Protein AF-A0A6G6WS43-F1 (afdb_monomer_lite)

Foldseek 3Di:
DDPDDQPCLCPPDDLVRVVVCVVLVQAVDDNVCSSPDDDPVRVVSVVVVCCCVPVVVHDPVRSVVVSVVVVVVVVVVVVVVVVVVVVVVD

pLDDT: mean 79.22, std 15.76, range [37.31, 93.31]

Radius of gyration: 16.39 Å; chains: 1; bounding box: 49×24×44 Å

Sequence (90 aa):
MRKKSTVLFAVRYNEDTLREWASAGWITIEESAIGQPLSEADQARCDLICDLKQNMGVNDDGIDVILNLLDQIHGLRRVLRETLDHAKRS

Secondary structure (DSSP, 8-state):
----STTSGGGT--HHHHHHHHHTTSS---GGGTTSPPPHHHHHHHHHHHIIIIIS---HHHHHHHHHHHHHHHHHHHHHHHHHHHHTT-

Structure (mmCIF, N/CA/C/O backbone):
data_AF-A0A6G6WS43-F1
#
_entry.id   AF-A0A6G6WS43-F1
#
loop_
_atom_site.group_PDB
_atom_site.id
_atom_site.type_symbol
_atom_site.label_atom_id
_atom_site.label_alt_id
_atom_site.label_comp_id
_atom_site.label_asym_id
_atom_site.label_entity_id
_atom_site.label_seq_id
_atom_site.pdbx_PDB_ins_code
_atom_site.Cartn_x
_atom_site.Cartn_y
_atom_site.Cartn_z
_atom_site.occupancy
_atom_site.B_iso_or_equiv
_atom_site.auth_seq_id
_atom_site.auth_comp_id
_atom_site.auth_asym_id
_atom_site.auth_atom_id
_atom_site.pdbx_PDB_model_num
ATOM 1 N N . MET A 1 1 ? 2.932 5.129 34.880 1.00 41.53 1 MET A N 1
ATOM 2 C CA . MET A 1 1 ? 2.444 6.162 33.939 1.00 41.53 1 MET A CA 1
ATOM 3 C C . MET A 1 1 ? 2.825 5.766 32.513 1.00 41.53 1 MET A C 1
ATOM 5 O O . MET A 1 1 ? 3.954 5.997 32.118 1.00 41.53 1 MET A O 1
ATOM 9 N N . ARG A 1 2 ? 1.922 5.121 31.763 1.00 40.00 2 ARG A N 1
ATOM 10 C CA . ARG A 1 2 ? 1.975 4.995 30.289 1.00 40.00 2 ARG A CA 1
ATOM 11 C C . ARG A 1 2 ? 0.540 5.054 29.753 1.00 40.00 2 ARG A C 1
ATOM 13 O O . ARG A 1 2 ? 0.000 4.095 29.225 1.00 40.00 2 ARG A O 1
ATOM 20 N N . LYS A 1 3 ? -0.115 6.193 29.993 1.00 48.12 3 LYS A N 1
ATOM 21 C CA . LYS A 1 3 ? -1.275 6.619 29.203 1.00 48.12 3 LYS A CA 1
ATOM 22 C C . LYS A 1 3 ? -0.708 7.154 27.887 1.00 48.12 3 LYS A C 1
ATOM 24 O O . LYS A 1 3 ? 0.182 7.996 27.990 1.00 48.12 3 LYS A O 1
ATOM 29 N N . LYS A 1 4 ? -1.198 6.694 26.724 1.00 41.91 4 LYS A N 1
ATOM 30 C CA . LYS A 1 4 ? -1.542 7.550 25.556 1.00 41.91 4 LYS A CA 1
ATOM 31 C C . LYS A 1 4 ? -1.768 6.844 24.210 1.00 41.91 4 LYS A C 1
ATOM 33 O O . LYS A 1 4 ? -2.247 7.523 23.315 1.00 41.91 4 LYS A O 1
ATOM 38 N N . SER A 1 5 ? -1.522 5.548 24.035 1.00 42.38 5 SER A N 1
ATOM 39 C CA . SER A 1 5 ? -1.569 4.992 22.664 1.00 42.38 5 SER A CA 1
ATOM 40 C C . SER A 1 5 ? -2.880 4.314 22.258 1.00 42.38 5 SER A C 1
ATOM 42 O O . SER A 1 5 ? -3.077 4.078 21.079 1.00 42.38 5 SER A O 1
ATOM 44 N N . THR A 1 6 ? -3.808 4.043 23.180 1.00 37.31 6 THR A N 1
ATOM 45 C CA . THR A 1 6 ? -5.041 3.291 22.856 1.00 37.31 6 THR A CA 1
ATOM 46 C C . THR A 1 6 ? -6.130 4.138 22.181 1.00 37.31 6 THR A C 1
ATOM 48 O O . THR A 1 6 ? -7.068 3.582 21.634 1.00 37.31 6 THR A O 1
ATOM 51 N N . VAL A 1 7 ? -6.035 5.474 22.198 1.00 38.16 7 VAL A N 1
ATOM 52 C CA . VAL A 1 7 ? -7.175 6.352 21.838 1.00 38.16 7 VAL A CA 1
ATOM 53 C C . VAL A 1 7 ? -6.957 7.169 20.557 1.00 38.16 7 VAL A C 1
ATOM 55 O O . VAL A 1 7 ? -7.813 7.965 20.199 1.00 38.16 7 VAL A O 1
ATOM 58 N N . LEU A 1 8 ? -5.839 6.993 19.841 1.00 41.56 8 LEU A N 1
ATOM 59 C CA . LEU A 1 8 ? -5.586 7.755 18.605 1.00 41.56 8 LEU A CA 1
ATOM 60 C C . LEU A 1 8 ? -5.801 6.953 17.310 1.00 41.56 8 LEU A C 1
ATOM 62 O O . LEU A 1 8 ? -5.800 7.543 16.235 1.00 41.56 8 LEU A O 1
ATOM 66 N N . PHE A 1 9 ? -6.001 5.634 17.391 1.00 47.28 9 PHE A N 1
ATOM 67 C CA . PHE A 1 9 ? -6.070 4.781 16.196 1.00 47.28 9 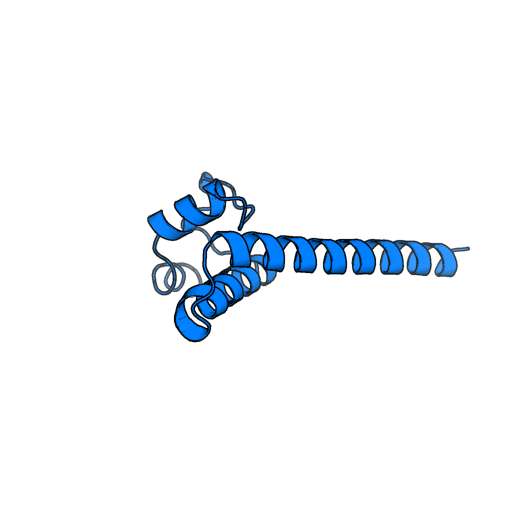PHE A CA 1
ATOM 68 C C . PHE A 1 9 ? -7.450 4.770 15.526 1.00 47.28 9 PHE A C 1
ATOM 70 O O . PHE A 1 9 ? -7.519 4.717 14.305 1.00 47.28 9 PHE A O 1
ATOM 77 N N . ALA A 1 10 ? -8.530 4.977 16.286 1.00 44.25 10 ALA A N 1
ATOM 78 C CA . ALA A 1 10 ? -9.887 5.126 15.745 1.00 44.25 10 ALA A CA 1
ATOM 79 C C . ALA A 1 10 ? -10.156 6.492 15.070 1.00 44.25 10 ALA A C 1
ATOM 81 O O . ALA A 1 10 ? -11.276 6.755 14.648 1.00 44.25 10 ALA A O 1
ATOM 82 N N . VAL A 1 11 ? -9.171 7.400 15.009 1.00 52.62 11 VAL A N 1
ATOM 83 C CA . VAL A 1 11 ? -9.410 8.801 14.604 1.00 52.62 11 VAL A CA 1
ATOM 84 C C . VAL A 1 11 ? -9.062 9.080 13.134 1.00 52.62 11 VAL A C 1
ATOM 86 O O . VAL A 1 11 ? -9.501 10.097 12.607 1.00 52.62 11 VAL A O 1
ATOM 89 N N . ARG A 1 12 ? -8.319 8.203 12.437 1.00 62.34 12 ARG A N 1
ATOM 90 C CA . ARG A 1 12 ? -7.927 8.450 11.028 1.00 62.34 12 ARG A CA 1
ATOM 91 C C . ARG A 1 12 ? -8.427 7.449 9.998 1.00 62.34 12 ARG A C 1
ATOM 93 O O . ARG A 1 12 ? -8.703 7.871 8.881 1.00 62.34 12 ARG A O 1
ATOM 100 N N . TYR A 1 13 ? -8.557 6.174 10.350 1.00 73.75 13 TYR A N 1
ATOM 101 C CA . TYR A 1 13 ? -8.968 5.129 9.412 1.00 73.75 13 TYR A CA 1
ATOM 102 C C . TYR A 1 13 ? -10.085 4.302 10.040 1.00 73.75 13 TYR A C 1
ATOM 104 O O . TYR A 1 13 ? -9.961 3.883 11.190 1.00 73.75 13 TYR A O 1
ATOM 112 N N . ASN A 1 14 ? -11.178 4.094 9.304 1.00 78.00 14 ASN A N 1
ATOM 113 C CA . ASN A 1 14 ? -12.226 3.175 9.736 1.00 78.00 14 ASN A CA 1
ATOM 114 C C . ASN A 1 14 ? -11.712 1.727 9.625 1.00 78.00 14 ASN A C 1
ATOM 116 O O . ASN A 1 14 ? -10.916 1.420 8.734 1.00 78.00 14 ASN A O 1
ATOM 120 N N . GLU A 1 15 ? -12.177 0.837 10.500 1.00 78.75 15 GLU A N 1
ATOM 121 C CA . GLU A 1 15 ? -11.802 -0.584 10.483 1.00 78.75 15 GLU A CA 1
ATOM 122 C C . GLU A 1 15 ? -12.172 -1.245 9.148 1.00 78.75 15 GLU A C 1
ATOM 124 O O . GLU A 1 15 ? -11.381 -2.017 8.606 1.00 78.75 15 GLU A O 1
ATOM 129 N N . ASP A 1 16 ? -13.318 -0.872 8.571 1.00 82.44 16 ASP A N 1
ATOM 130 C CA . ASP A 1 16 ? -13.757 -1.363 7.259 1.00 82.44 16 ASP A CA 1
ATOM 131 C C . ASP A 1 16 ? -12.784 -0.960 6.145 1.00 82.44 16 ASP A C 1
ATOM 133 O O . ASP A 1 16 ? -12.424 -1.776 5.305 1.00 82.44 16 ASP A O 1
ATOM 137 N N . THR A 1 17 ? -12.276 0.275 6.179 1.00 83.94 17 THR A N 1
ATOM 138 C CA . THR A 1 17 ? -11.301 0.770 5.198 1.00 83.94 17 THR A CA 1
ATOM 139 C C . THR A 1 17 ? -9.968 0.036 5.314 1.00 83.94 17 THR A C 1
ATOM 141 O O . THR A 1 17 ? -9.368 -0.323 4.304 1.00 83.94 17 THR A O 1
ATOM 144 N N . LEU A 1 18 ? -9.504 -0.235 6.538 1.00 82.81 18 LEU A N 1
ATOM 145 C CA . LEU A 1 18 ? -8.291 -1.029 6.748 1.00 82.81 18 LEU A CA 1
ATOM 146 C C . LEU A 1 18 ? -8.475 -2.469 6.255 1.00 82.81 18 LEU A C 1
ATOM 148 O O . LEU A 1 18 ? -7.569 -3.023 5.639 1.00 82.81 18 LE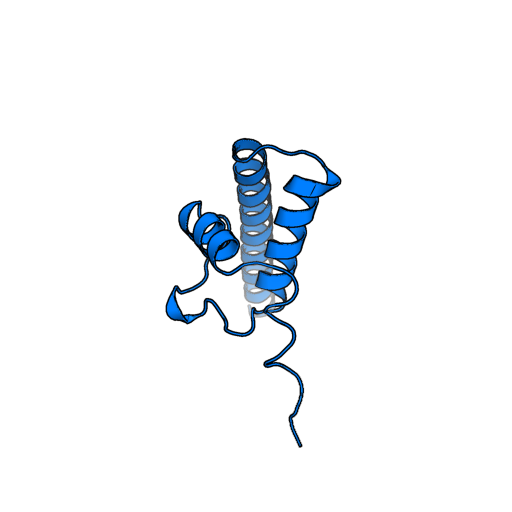U A O 1
ATOM 152 N N . ARG A 1 19 ? -9.652 -3.060 6.473 1.00 83.56 19 ARG A N 1
ATOM 153 C CA . ARG A 1 19 ? -10.001 -4.392 5.965 1.00 83.56 19 ARG A CA 1
ATOM 154 C C . ARG A 1 19 ? -10.035 -4.428 4.438 1.00 83.56 19 ARG A C 1
ATOM 156 O O . ARG A 1 19 ? -9.501 -5.361 3.845 1.00 83.56 19 ARG A O 1
ATOM 163 N N . GLU A 1 20 ? -10.614 -3.413 3.803 1.00 86.75 20 GLU A N 1
ATOM 164 C CA . GLU A 1 20 ? -10.606 -3.257 2.345 1.00 86.75 20 GLU A CA 1
ATOM 165 C C . GLU A 1 20 ? -9.176 -3.168 1.805 1.00 86.75 20 GLU A C 1
ATOM 167 O O . GLU A 1 20 ? -8.820 -3.895 0.880 1.00 86.75 20 GLU A O 1
ATOM 172 N N . TRP A 1 21 ? -8.325 -2.342 2.415 1.00 88.94 21 TRP A N 1
ATOM 173 C CA . TRP A 1 21 ? -6.930 -2.189 1.993 1.00 88.94 21 TRP A CA 1
ATOM 174 C C . TRP A 1 21 ? -6.104 -3.453 2.230 1.00 88.94 21 TRP A C 1
ATOM 176 O O . TRP A 1 21 ? -5.259 -3.795 1.405 1.00 88.94 21 TRP A O 1
ATOM 186 N N . ALA A 1 22 ? -6.351 -4.170 3.327 1.00 85.12 22 ALA A N 1
ATOM 187 C CA . ALA A 1 22 ? -5.713 -5.456 3.587 1.00 85.12 22 ALA A CA 1
ATOM 188 C C . ALA A 1 22 ? -6.149 -6.505 2.552 1.00 85.12 22 ALA A C 1
ATOM 190 O O . ALA A 1 22 ? -5.311 -7.226 2.015 1.00 85.12 22 ALA A O 1
ATOM 191 N N . SER A 1 23 ? -7.440 -6.543 2.202 1.00 85.19 23 SER A N 1
ATOM 192 C CA . SER A 1 23 ? -7.970 -7.434 1.163 1.00 85.19 23 SER A CA 1
ATOM 193 C C . SER A 1 23 ? -7.450 -7.096 -0.235 1.00 85.19 23 SER A C 1
ATOM 195 O O . SER A 1 23 ? -7.282 -8.004 -1.046 1.00 85.19 23 SER A O 1
ATOM 197 N N . ALA A 1 24 ? -7.203 -5.818 -0.524 1.00 86.44 24 ALA A N 1
ATOM 198 C CA . ALA A 1 24 ? -6.572 -5.364 -1.763 1.00 86.44 24 ALA A CA 1
ATOM 199 C C . ALA A 1 24 ? -5.054 -5.633 -1.790 1.00 86.44 24 ALA A C 1
ATOM 201 O O . ALA A 1 24 ? -4.410 -5.459 -2.818 1.00 86.44 24 ALA A O 1
ATOM 202 N N . GLY A 1 25 ? -4.464 -6.061 -0.668 1.00 86.12 25 GLY A N 1
ATOM 203 C CA . GLY A 1 25 ? -3.024 -6.283 -0.542 1.00 86.12 25 GLY A CA 1
ATOM 204 C C . GLY A 1 25 ? -2.205 -4.998 -0.398 1.00 86.12 25 GLY A C 1
ATOM 205 O O . GLY A 1 25 ? -0.979 -5.049 -0.445 1.00 86.12 25 GLY A O 1
ATOM 206 N N . TRP A 1 26 ? -2.851 -3.849 -0.191 1.00 87.69 26 TRP A N 1
ATOM 207 C CA . TRP A 1 26 ? -2.179 -2.557 -0.039 1.00 87.69 26 TRP A CA 1
ATOM 208 C C . TRP A 1 26 ? -1.452 -2.426 1.289 1.00 87.69 26 TRP A C 1
ATOM 210 O O . TRP A 1 26 ? -0.449 -1.722 1.380 1.00 87.69 26 TRP A O 1
ATOM 220 N N . ILE A 1 27 ? -1.960 -3.097 2.322 1.00 85.19 27 ILE A N 1
ATOM 221 C CA . ILE A 1 27 ? -1.347 -3.168 3.645 1.00 85.19 27 ILE A CA 1
ATOM 222 C C . ILE A 1 27 ? -1.229 -4.629 4.076 1.00 85.19 27 ILE A C 1
ATOM 224 O O . ILE A 1 27 ? -2.130 -5.434 3.855 1.00 85.19 27 ILE A O 1
ATOM 228 N N . THR A 1 28 ? -0.121 -4.973 4.726 1.00 77.12 28 THR A N 1
ATOM 229 C CA . THR A 1 28 ? 0.091 -6.306 5.302 1.00 77.12 28 THR A CA 1
ATOM 230 C C . THR A 1 28 ? -0.104 -6.223 6.810 1.00 77.12 28 THR A C 1
ATOM 232 O O . THR A 1 28 ? 0.862 -6.149 7.565 1.00 77.12 28 THR A O 1
ATOM 235 N N . ILE A 1 29 ? -1.362 -6.184 7.249 1.00 73.75 29 ILE A N 1
ATOM 236 C CA . ILE A 1 29 ? -1.715 -6.255 8.670 1.00 73.75 29 ILE A CA 1
ATOM 237 C C . IL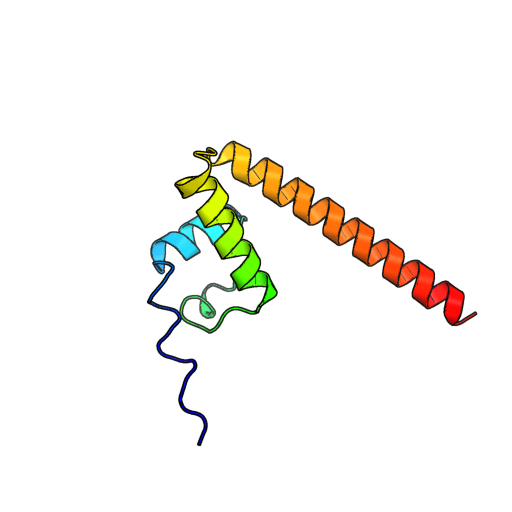E A 1 29 ? -2.464 -7.552 8.956 1.00 73.75 29 ILE A C 1
ATOM 239 O O . ILE A 1 29 ? -3.290 -7.995 8.163 1.00 73.75 29 ILE A O 1
ATOM 243 N N . GLU A 1 30 ? -2.168 -8.160 10.101 1.00 73.31 30 GLU A N 1
ATOM 244 C CA . GLU A 1 30 ? -2.952 -9.284 10.604 1.00 73.31 30 GLU A CA 1
ATOM 245 C C . GLU A 1 30 ? -4.369 -8.810 10.943 1.00 73.31 30 GLU A C 1
ATOM 247 O O . GLU A 1 30 ? -4.556 -7.740 11.518 1.00 73.31 30 GLU A O 1
ATOM 252 N N . GLU A 1 31 ? -5.369 -9.641 10.664 1.00 69.81 31 GLU A N 1
ATOM 253 C CA . GLU A 1 31 ? -6.778 -9.396 11.009 1.00 69.81 31 GLU A CA 1
ATOM 254 C C . GLU A 1 31 ? -6.942 -9.057 12.506 1.00 69.81 31 GLU A C 1
ATOM 256 O O . GLU A 1 31 ? -7.658 -8.138 12.890 1.00 69.81 31 GLU A O 1
ATOM 261 N N . SER A 1 32 ? -6.185 -9.750 13.365 1.00 70.12 32 SER A N 1
A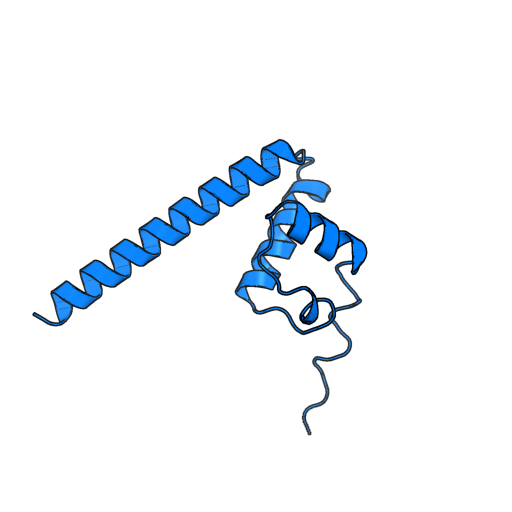TOM 262 C CA . SER A 1 32 ? -6.147 -9.506 14.815 1.00 70.12 32 SER A CA 1
ATOM 263 C C . SER A 1 32 ? -5.483 -8.183 15.222 1.00 70.12 32 SER A C 1
ATOM 265 O O . SER A 1 32 ? -5.648 -7.741 16.361 1.00 70.12 32 SER A O 1
ATOM 267 N N . ALA A 1 33 ? -4.723 -7.564 14.315 1.00 67.94 33 ALA A N 1
ATOM 268 C CA . ALA A 1 33 ? -4.067 -6.276 14.502 1.00 67.94 33 ALA A CA 1
ATOM 269 C C . ALA A 1 33 ? -4.946 -5.096 14.049 1.00 67.94 33 ALA A C 1
ATOM 271 O O . ALA A 1 33 ? -4.595 -3.945 14.317 1.00 67.94 33 ALA A O 1
ATOM 272 N N . ILE A 1 34 ? -6.102 -5.350 13.425 1.00 70.06 34 ILE A N 1
ATOM 273 C CA . ILE A 1 34 ? -7.109 -4.317 13.160 1.00 70.06 34 ILE A CA 1
ATOM 274 C C . ILE A 1 34 ? -7.620 -3.802 14.515 1.00 70.06 34 ILE A C 1
ATOM 276 O O . ILE A 1 34 ? -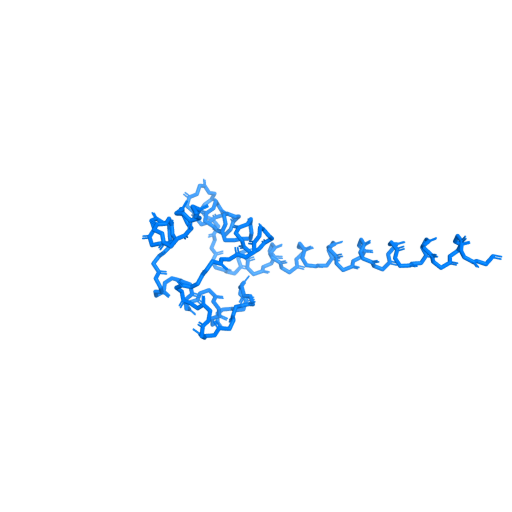8.071 -4.569 15.362 1.00 70.06 34 ILE A O 1
ATOM 280 N N . GLY A 1 35 ? -7.459 -2.498 14.758 1.00 65.44 35 GLY A N 1
ATOM 281 C CA . GLY A 1 35 ? -7.726 -1.868 16.059 1.00 65.44 35 GLY A CA 1
ATOM 282 C C . GLY A 1 35 ? -6.528 -1.833 17.023 1.00 65.44 35 GLY A C 1
ATOM 283 O O . GLY A 1 35 ? -6.632 -1.249 18.105 1.00 65.44 35 GLY A O 1
ATOM 284 N N . GLN A 1 36 ? -5.373 -2.397 16.645 1.00 69.94 36 GLN A N 1
ATOM 285 C CA . GLN A 1 36 ? -4.111 -2.268 17.383 1.00 69.94 36 GLN A CA 1
ATOM 286 C C . GLN A 1 36 ? -3.230 -1.126 16.837 1.00 69.94 36 GLN A C 1
ATOM 288 O O . GLN A 1 36 ? -3.438 -0.650 15.719 1.00 69.94 36 GLN A O 1
ATOM 293 N N . PRO A 1 37 ? -2.222 -0.667 17.607 1.00 69.19 37 PRO A N 1
ATOM 294 C CA . PRO A 1 37 ? -1.254 0.304 17.120 1.00 69.19 37 PRO A CA 1
ATOM 295 C C . PRO A 1 37 ? -0.449 -0.210 15.922 1.00 69.19 37 PRO A C 1
ATOM 297 O O . PRO A 1 37 ? 0.250 -1.217 16.027 1.00 69.19 37 PRO A O 1
ATOM 300 N N . LEU A 1 38 ? -0.505 0.528 14.813 1.00 70.38 38 LEU A N 1
ATOM 301 C CA . LEU A 1 38 ? 0.343 0.301 13.642 1.00 70.38 38 LEU A CA 1
ATOM 302 C C . LEU A 1 38 ? 1.805 0.658 13.940 1.00 70.38 38 LEU A C 1
ATOM 304 O O . LEU A 1 38 ? 2.091 1.542 14.755 1.00 70.38 38 LEU A O 1
ATOM 308 N N . SER A 1 39 ? 2.738 -0.004 13.250 1.00 75.56 39 SER A N 1
ATOM 309 C CA . SER A 1 39 ? 4.133 0.438 13.239 1.00 75.56 39 SER A CA 1
ATOM 310 C C . SER A 1 39 ? 4.260 1.782 12.509 1.00 75.56 39 SER A C 1
ATOM 312 O O . SER A 1 39 ? 3.404 2.144 11.703 1.00 75.56 39 SER A O 1
ATOM 314 N N . GLU A 1 40 ? 5.344 2.526 12.746 1.00 78.00 40 GLU A N 1
ATOM 315 C CA . GLU A 1 40 ? 5.596 3.798 12.045 1.00 78.00 40 GLU A CA 1
ATOM 316 C C . GLU A 1 40 ? 5.628 3.619 10.515 1.00 78.00 40 GLU A C 1
ATOM 318 O O . GLU A 1 40 ? 5.157 4.479 9.773 1.00 78.00 40 GLU A O 1
ATOM 323 N N . ALA A 1 41 ? 6.119 2.469 10.042 1.00 76.94 41 ALA A N 1
ATOM 324 C CA . ALA A 1 41 ? 6.144 2.132 8.623 1.00 76.94 41 ALA A CA 1
ATOM 325 C C . ALA A 1 41 ? 4.736 1.869 8.063 1.00 76.94 41 ALA A C 1
ATOM 327 O O . ALA A 1 41 ? 4.406 2.357 6.982 1.00 76.94 41 ALA A O 1
ATOM 328 N N . ASP A 1 42 ? 3.898 1.138 8.800 1.00 78.75 42 ASP A N 1
ATOM 329 C CA . ASP A 1 42 ? 2.527 0.840 8.369 1.00 78.75 42 ASP A CA 1
ATOM 330 C C . ASP A 1 42 ? 1.644 2.086 8.419 1.00 78.75 42 ASP A C 1
ATOM 332 O O . ASP A 1 42 ? 0.826 2.304 7.525 1.00 78.75 42 ASP A O 1
ATOM 336 N N . GLN A 1 43 ? 1.855 2.947 9.419 1.00 82.38 43 GLN A N 1
ATOM 337 C CA . GLN A 1 43 ? 1.216 4.253 9.483 1.00 82.38 43 GLN A CA 1
ATOM 338 C C . GLN A 1 43 ? 1.604 5.101 8.266 1.00 82.38 43 GLN A C 1
ATOM 340 O O . GLN A 1 43 ? 0.720 5.562 7.556 1.00 82.38 43 GLN A O 1
ATOM 345 N N . ALA A 1 44 ? 2.896 5.253 7.960 1.00 84.25 44 ALA A N 1
ATOM 346 C CA . ALA A 1 44 ? 3.336 6.014 6.787 1.00 84.25 44 ALA A CA 1
ATOM 347 C C . ALA A 1 44 ? 2.745 5.474 5.469 1.00 84.25 44 ALA A C 1
ATOM 349 O O . ALA A 1 44 ? 2.400 6.251 4.579 1.00 84.25 44 ALA A O 1
ATOM 350 N N . ARG A 1 45 ? 2.582 4.150 5.350 1.00 88.06 45 ARG A N 1
ATOM 351 C CA . ARG A 1 45 ? 1.926 3.520 4.197 1.00 88.06 45 ARG A CA 1
ATOM 352 C C . ARG A 1 45 ? 0.435 3.863 4.115 1.00 88.06 45 ARG A C 1
ATOM 354 O O . ARG A 1 45 ? -0.031 4.219 3.038 1.00 88.06 45 ARG A O 1
ATOM 361 N N . CYS A 1 46 ? -0.300 3.800 5.226 1.00 87.25 46 CYS A N 1
ATOM 362 C CA . CYS A 1 46 ? -1.714 4.196 5.261 1.00 87.25 46 CYS A CA 1
ATOM 363 C C . CYS A 1 46 ? -1.891 5.674 4.885 1.00 87.25 46 CYS A C 1
ATOM 365 O O . CYS A 1 46 ? -2.791 6.024 4.124 1.00 87.25 46 CYS A O 1
ATOM 367 N N . ASP A 1 47 ? -0.994 6.525 5.381 1.00 87.31 47 ASP A N 1
ATOM 368 C CA . ASP A 1 47 ? -0.986 7.962 5.109 1.00 87.31 47 ASP A CA 1
ATOM 369 C C . ASP A 1 47 ? -0.805 8.235 3.611 1.00 87.31 47 ASP A C 1
ATOM 371 O O . ASP A 1 47 ? -1.580 8.990 3.025 1.00 87.31 47 ASP A O 1
ATOM 375 N N . LEU A 1 48 ? 0.140 7.535 2.977 1.00 89.00 48 LEU A N 1
ATOM 376 C CA . LEU A 1 48 ? 0.366 7.604 1.537 1.00 89.00 48 LEU A CA 1
ATOM 377 C C . LEU A 1 48 ? -0.870 7.179 0.734 1.00 89.00 48 LEU A C 1
ATOM 379 O O . LEU A 1 48 ? -1.250 7.874 -0.203 1.00 89.00 48 LEU A O 1
ATOM 383 N N . ILE A 1 49 ? -1.509 6.060 1.086 1.00 89.75 49 ILE A N 1
ATOM 384 C CA . ILE A 1 49 ? -2.721 5.586 0.393 1.00 89.75 49 ILE A CA 1
ATOM 385 C C . ILE A 1 49 ? -3.826 6.645 0.471 1.00 89.75 49 ILE A C 1
ATOM 387 O O . ILE A 1 49 ? -4.494 6.933 -0.525 1.00 89.75 49 ILE A O 1
ATOM 391 N N . CYS A 1 50 ? -3.994 7.265 1.640 1.00 88.62 50 CYS A N 1
ATOM 392 C CA . CYS A 1 50 ? -4.958 8.340 1.829 1.00 88.62 50 CYS A CA 1
ATOM 393 C C . CYS A 1 50 ? -4.645 9.567 0.973 1.00 88.62 50 CYS A C 1
ATOM 395 O O . CYS A 1 50 ? -5.552 10.096 0.332 1.00 88.62 50 CYS A O 1
ATOM 397 N N . ASP A 1 51 ? -3.386 9.994 0.916 1.00 90.06 51 ASP A N 1
ATOM 398 C CA . ASP A 1 51 ? -2.970 11.111 0.070 1.00 90.06 51 ASP A CA 1
ATOM 399 C C . ASP A 1 51 ? -3.193 10.809 -1.419 1.00 90.06 51 ASP A C 1
ATOM 401 O O . ASP A 1 51 ? -3.708 11.652 -2.156 1.00 90.06 51 ASP A O 1
ATOM 405 N N . LEU A 1 52 ? -2.889 9.586 -1.859 1.00 90.81 52 LEU A N 1
ATOM 406 C CA . LEU A 1 52 ? -3.115 9.155 -3.238 1.00 90.81 52 LEU A CA 1
ATOM 407 C C . LEU A 1 52 ? -4.609 9.171 -3.601 1.00 90.81 52 LEU A C 1
ATOM 409 O O . LEU A 1 52 ? -4.973 9.746 -4.628 1.00 90.81 52 LEU A O 1
ATOM 413 N N . LYS A 1 53 ? -5.485 8.615 -2.749 1.00 88.00 53 LYS A N 1
ATOM 414 C CA . LYS A 1 53 ? -6.941 8.611 -2.994 1.00 88.00 53 LYS A CA 1
ATOM 415 C C . LYS A 1 53 ? -7.560 10.000 -2.890 1.00 88.00 53 LYS A C 1
ATOM 417 O O . LYS A 1 53 ? -8.285 10.419 -3.786 1.00 88.00 53 LYS A O 1
ATOM 422 N N . GLN A 1 54 ? -7.333 10.689 -1.774 1.00 86.38 54 GLN A N 1
ATOM 423 C CA . GLN A 1 54 ? -8.107 11.877 -1.401 1.00 86.38 54 GLN A CA 1
ATOM 424 C C . GLN A 1 54 ? -7.512 13.166 -1.963 1.00 86.38 54 GLN A C 1
ATOM 426 O O . GLN A 1 54 ? -8.257 14.026 -2.426 1.00 86.38 54 GLN A O 1
ATOM 431 N N . ASN A 1 55 ? -6.184 13.297 -1.943 1.00 86.31 55 ASN A N 1
ATOM 432 C CA . ASN A 1 55 ? -5.515 14.531 -2.354 1.00 86.31 55 ASN A CA 1
ATOM 433 C C . ASN A 1 55 ? -5.124 14.510 -3.837 1.00 86.31 55 ASN A C 1
ATOM 435 O O . ASN A 1 55 ? -5.108 15.561 -4.475 1.00 86.31 55 ASN A O 1
ATOM 439 N N . MET A 1 56 ? -4.822 13.333 -4.394 1.00 88.62 56 MET A N 1
ATOM 440 C CA . MET A 1 56 ? -4.348 13.195 -5.778 1.00 88.62 56 MET A CA 1
ATOM 441 C C . MET A 1 56 ? -5.369 12.558 -6.731 1.00 88.62 56 MET A C 1
ATOM 443 O O . MET A 1 56 ? -5.147 12.572 -7.940 1.00 88.62 56 MET A O 1
ATOM 447 N N . GLY A 1 57 ? -6.487 12.030 -6.219 1.00 90.44 57 GLY A N 1
ATOM 448 C CA . GLY A 1 57 ? -7.551 11.440 -7.039 1.00 90.44 57 GLY A CA 1
ATOM 449 C C . GLY A 1 57 ? -7.116 10.196 -7.818 1.00 90.44 57 GLY A C 1
ATOM 450 O O . GLY A 1 57 ? -7.668 9.913 -8.881 1.00 90.44 57 GLY A O 1
ATOM 451 N N . VAL A 1 58 ? -6.105 9.477 -7.326 1.00 93.31 58 VAL A N 1
ATOM 452 C CA . VAL A 1 58 ? -5.617 8.241 -7.942 1.00 93.31 58 VAL A CA 1
ATOM 453 C C . VAL A 1 58 ? -6.652 7.139 -7.723 1.00 93.31 58 VAL A C 1
ATOM 455 O O . VAL A 1 58 ? -7.199 6.989 -6.629 1.00 93.31 58 VAL A O 1
ATOM 458 N N . ASN A 1 59 ? -6.937 6.378 -8.778 1.00 92.50 59 ASN A N 1
ATOM 459 C CA . ASN A 1 59 ? -7.823 5.221 -8.708 1.00 92.50 59 ASN A CA 1
ATOM 460 C C . ASN A 1 59 ? -7.138 4.027 -8.027 1.00 92.50 59 ASN A C 1
ATOM 462 O O . ASN A 1 59 ? -5.922 4.002 -7.848 1.00 92.50 59 ASN A O 1
ATOM 466 N N . ASP A 1 60 ? -7.928 3.010 -7.697 1.00 90.94 60 ASP A N 1
ATOM 467 C CA . ASP A 1 60 ? -7.443 1.814 -7.005 1.00 90.94 60 ASP A CA 1
ATOM 468 C C . ASP A 1 60 ? -6.319 1.106 -7.796 1.00 90.94 60 ASP A C 1
ATOM 470 O O . ASP A 1 60 ? -5.256 0.854 -7.233 1.00 90.94 60 ASP A O 1
ATOM 474 N N . ASP A 1 61 ? -6.464 0.948 -9.120 1.00 92.44 61 ASP A N 1
ATOM 475 C CA . ASP A 1 61 ? -5.410 0.362 -9.972 1.00 92.44 61 ASP A CA 1
ATOM 476 C C . ASP A 1 61 ? -4.105 1.183 -9.959 1.00 92.44 61 ASP A C 1
ATOM 478 O O . ASP A 1 61 ? -2.997 0.651 -10.037 1.00 92.44 61 ASP A O 1
ATOM 482 N N . GLY A 1 62 ? -4.214 2.513 -9.894 1.00 93.19 62 GLY A N 1
ATOM 483 C CA . GLY A 1 62 ? -3.056 3.398 -9.824 1.00 93.19 62 GLY A CA 1
ATOM 484 C C . GLY A 1 62 ? -2.329 3.276 -8.487 1.00 93.19 62 GLY A C 1
ATOM 485 O O . GLY A 1 62 ? -1.099 3.325 -8.446 1.00 93.19 62 GLY A O 1
ATOM 486 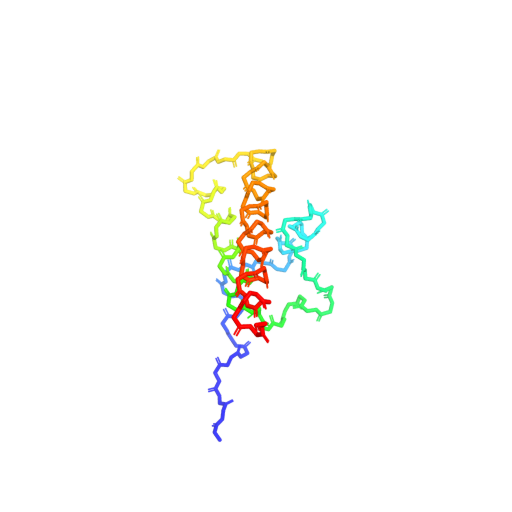N N . ILE A 1 63 ? -3.077 3.070 -7.402 1.00 92.94 63 ILE A N 1
ATOM 487 C CA . ILE A 1 63 ? -2.521 2.825 -6.069 1.00 92.94 63 ILE A CA 1
ATOM 488 C C . ILE A 1 63 ? -1.756 1.505 -6.057 1.00 92.94 63 ILE A C 1
ATOM 490 O O . ILE A 1 63 ? -0.618 1.496 -5.592 1.00 92.94 63 ILE A O 1
ATOM 494 N N . ASP A 1 64 ? -2.304 0.441 -6.650 1.00 91.69 64 ASP A N 1
ATOM 495 C CA . ASP A 1 64 ? -1.607 -0.844 -6.793 1.00 91.69 64 ASP A CA 1
ATOM 496 C C . ASP A 1 64 ? -0.239 -0.684 -7.463 1.00 91.69 64 ASP A C 1
ATOM 498 O O . ASP A 1 64 ? 0.782 -1.175 -6.971 1.00 91.69 64 ASP A O 1
ATOM 502 N N . VAL A 1 65 ? -0.195 0.051 -8.577 1.00 93.25 65 VAL A N 1
ATOM 503 C CA . VAL A 1 65 ? 1.051 0.291 -9.313 1.00 93.25 65 VAL A CA 1
ATOM 504 C C . VAL A 1 65 ? 2.050 1.075 -8.461 1.00 93.25 65 VAL A C 1
ATOM 506 O O . VAL A 1 65 ? 3.222 0.700 -8.389 1.00 93.25 65 VAL A O 1
ATOM 509 N N . ILE A 1 66 ? 1.611 2.150 -7.803 1.00 92.75 66 ILE A N 1
ATOM 510 C CA . ILE A 1 66 ? 2.487 2.999 -6.985 1.00 92.75 66 ILE A CA 1
ATOM 511 C C . ILE A 1 66 ? 3.043 2.223 -5.787 1.00 92.75 66 ILE A C 1
ATOM 513 O O . ILE A 1 66 ? 4.244 2.306 -5.516 1.00 92.75 66 ILE A O 1
ATOM 517 N N . LEU A 1 67 ? 2.205 1.450 -5.094 1.00 91.31 67 LEU A N 1
ATOM 518 C CA . LEU A 1 67 ? 2.626 0.644 -3.950 1.00 91.31 67 LEU A CA 1
ATOM 519 C C . LEU A 1 67 ? 3.617 -0.445 -4.369 1.00 91.31 67 LEU A C 1
ATOM 521 O O . LEU A 1 67 ? 4.666 -0.578 -3.743 1.00 91.31 67 LEU A O 1
ATOM 525 N N . ASN A 1 68 ? 3.365 -1.140 -5.480 1.00 91.12 68 ASN A N 1
ATOM 526 C CA . ASN A 1 68 ? 4.297 -2.137 -6.004 1.00 91.12 68 ASN A CA 1
ATOM 527 C C . ASN A 1 68 ? 5.661 -1.519 -6.373 1.00 91.12 68 ASN A C 1
ATOM 529 O O . ASN A 1 68 ? 6.713 -2.082 -6.069 1.00 91.12 68 ASN A O 1
ATOM 533 N N . LEU A 1 69 ? 5.678 -0.333 -6.992 1.00 93.06 69 LEU A N 1
ATOM 534 C CA . LEU A 1 69 ? 6.929 0.376 -7.287 1.00 93.06 69 LEU A CA 1
ATOM 535 C C . LEU A 1 69 ? 7.675 0.780 -6.009 1.00 93.06 69 LEU A C 1
ATOM 537 O O . LEU A 1 69 ? 8.900 0.652 -5.933 1.00 93.06 69 LEU A O 1
ATOM 541 N N . LEU A 1 70 ? 6.948 1.242 -4.992 1.00 90.12 70 LEU A N 1
ATOM 542 C CA . LEU A 1 70 ? 7.524 1.588 -3.698 1.00 90.12 70 LEU A CA 1
ATOM 543 C C . LEU A 1 70 ? 8.146 0.357 -3.019 1.00 90.12 70 LEU A C 1
ATOM 545 O O . LEU A 1 70 ? 9.270 0.426 -2.512 1.00 90.12 70 LEU A O 1
ATOM 549 N N . ASP A 1 71 ? 7.462 -0.783 -3.086 1.00 88.88 71 ASP A N 1
ATOM 550 C CA . ASP A 1 71 ? 7.940 -2.057 -2.553 1.00 88.88 71 ASP A CA 1
ATOM 551 C C . ASP A 1 71 ? 9.205 -2.536 -3.266 1.00 88.88 71 ASP A C 1
ATOM 553 O O . ASP A 1 71 ? 10.163 -2.959 -2.613 1.00 88.88 71 ASP A O 1
ATOM 557 N N . GLN A 1 72 ? 9.275 -2.384 -4.590 1.00 92.94 72 GLN A N 1
ATOM 558 C CA . GLN A 1 72 ? 10.477 -2.694 -5.367 1.00 92.94 72 GLN A CA 1
ATOM 559 C C . GLN A 1 72 ? 11.672 -1.828 -4.949 1.00 92.94 72 GLN A C 1
ATOM 561 O O . GLN A 1 72 ? 12.775 -2.347 -4.750 1.00 92.94 72 GLN A O 1
ATOM 566 N N . ILE A 1 73 ? 11.471 -0.520 -4.753 1.00 92.94 73 ILE A N 1
ATOM 567 C CA . ILE A 1 73 ? 12.528 0.394 -4.288 1.00 92.94 73 ILE A CA 1
ATOM 568 C C . ILE A 1 73 ? 12.995 0.003 -2.882 1.00 92.94 73 ILE A C 1
ATOM 570 O O . ILE A 1 73 ? 14.199 -0.012 -2.597 1.00 92.94 73 ILE A O 1
ATOM 574 N N . HIS A 1 74 ? 12.064 -0.329 -1.989 1.00 88.06 74 HIS A N 1
ATOM 575 C CA . HIS A 1 74 ? 12.400 -0.785 -0.646 1.00 88.06 74 HIS A CA 1
ATOM 576 C C . HIS A 1 74 ? 13.158 -2.114 -0.654 1.00 88.06 74 HIS A C 1
ATOM 578 O O . HIS A 1 74 ? 14.152 -2.236 0.072 1.00 88.06 74 HIS A O 1
ATOM 584 N N . GLY A 1 75 ? 12.757 -3.059 -1.506 1.00 88.88 75 GLY A N 1
ATOM 585 C CA . GLY A 1 75 ? 13.453 -4.325 -1.724 1.00 88.88 75 GLY A CA 1
ATOM 586 C C . GLY A 1 75 ? 14.882 -4.111 -2.216 1.00 88.88 75 GLY A C 1
ATOM 587 O O . GLY A 1 75 ? 15.828 -4.617 -1.613 1.00 88.88 75 GLY A O 1
ATOM 588 N N . LEU A 1 76 ? 15.067 -3.268 -3.233 1.00 92.06 76 LEU A N 1
ATOM 589 C CA . LEU A 1 76 ? 16.392 -2.940 -3.759 1.00 92.06 76 LEU A CA 1
ATOM 590 C C . LEU A 1 76 ? 17.280 -2.278 -2.698 1.00 92.06 76 LEU A C 1
ATOM 592 O O . LEU A 1 76 ? 18.430 -2.674 -2.506 1.00 92.06 76 LEU A O 1
ATOM 596 N N . ARG A 1 77 ? 16.744 -1.299 -1.959 1.00 92.06 77 ARG A N 1
ATOM 597 C CA . ARG A 1 77 ? 17.479 -0.627 -0.877 1.00 92.06 77 ARG A CA 1
ATOM 598 C C . ARG A 1 77 ? 17.897 -1.608 0.217 1.00 92.06 77 ARG A C 1
ATOM 600 O O . ARG A 1 77 ? 18.965 -1.437 0.803 1.00 92.06 77 ARG A O 1
ATOM 607 N N . ARG A 1 78 ? 17.069 -2.613 0.508 1.00 91.12 78 ARG A N 1
ATOM 608 C CA . ARG A 1 78 ? 17.387 -3.665 1.476 1.00 91.12 78 ARG A CA 1
ATOM 609 C C . ARG A 1 78 ? 18.533 -4.544 0.980 1.00 91.12 78 ARG A C 1
ATOM 611 O O . ARG A 1 78 ? 19.517 -4.670 1.700 1.00 91.12 78 ARG A O 1
ATOM 618 N N . VAL A 1 79 ? 18.456 -5.045 -0.254 1.00 92.81 79 VAL A N 1
ATOM 619 C CA . VAL A 1 79 ? 19.525 -5.861 -0.860 1.00 92.81 79 VAL A CA 1
ATOM 620 C C . VAL A 1 79 ? 20.851 -5.099 -0.883 1.00 92.81 79 VAL A C 1
ATOM 622 O O . VAL A 1 79 ? 21.877 -5.643 -0.492 1.00 92.81 79 VAL A O 1
ATOM 625 N N . LEU A 1 80 ? 20.842 -3.818 -1.266 1.00 93.25 80 LEU A N 1
ATOM 626 C CA . LEU A 1 80 ? 22.050 -2.984 -1.274 1.00 93.25 80 LEU A CA 1
ATOM 627 C C . LEU A 1 80 ? 22.661 -2.795 0.121 1.00 93.25 80 LEU A C 1
ATOM 629 O O . LEU A 1 80 ? 23.880 -2.798 0.265 1.00 93.25 80 LEU A O 1
ATOM 633 N N . ARG A 1 81 ? 21.836 -2.620 1.160 1.00 92.19 81 ARG A N 1
ATOM 634 C CA . ARG A 1 81 ? 22.334 -2.541 2.544 1.00 92.19 81 ARG A CA 1
ATOM 635 C C . ARG A 1 81 ? 22.948 -3.864 2.977 1.00 92.19 81 ARG A C 1
ATOM 637 O O . ARG A 1 81 ? 24.047 -3.871 3.516 1.00 92.19 81 ARG A O 1
ATOM 644 N N . GLU A 1 82 ? 22.274 -4.970 2.679 1.00 92.12 82 GLU A N 1
ATOM 645 C CA . GLU A 1 82 ? 22.762 -6.305 3.005 1.00 92.12 82 GLU A CA 1
ATOM 646 C C . GLU A 1 82 ? 24.113 -6.576 2.325 1.00 92.12 82 GLU A C 1
ATOM 648 O O . GLU A 1 82 ? 25.053 -6.978 3.008 1.00 92.12 82 GLU A O 1
ATOM 653 N N . THR A 1 83 ? 24.273 -6.297 1.027 1.00 93.25 83 THR A N 1
ATOM 654 C CA . THR A 1 83 ? 25.552 -6.516 0.324 1.00 93.25 83 THR A CA 1
ATOM 655 C C . THR A 1 83 ? 26.679 -5.630 0.858 1.00 93.25 83 THR A C 1
ATOM 657 O O . THR A 1 83 ? 27.787 -6.124 1.073 1.00 93.25 83 THR A O 1
ATOM 660 N N . LEU A 1 84 ? 26.407 -4.353 1.146 1.00 91.44 84 LEU A N 1
ATOM 661 C CA . LEU A 1 84 ? 27.381 -3.441 1.757 1.00 91.44 84 LEU A CA 1
ATOM 662 C C . LEU A 1 84 ? 27.805 -3.893 3.160 1.00 91.44 84 LEU A C 1
ATOM 664 O O . LEU A 1 84 ? 28.980 -3.798 3.512 1.00 91.44 84 LEU A O 1
ATOM 668 N N . ASP A 1 85 ? 26.874 -4.406 3.960 1.00 88.44 85 ASP A N 1
ATOM 669 C CA . ASP A 1 85 ? 27.169 -4.899 5.305 1.00 88.44 85 ASP A CA 1
ATOM 670 C C . ASP A 1 85 ? 27.967 -6.210 5.280 1.00 88.44 85 ASP A C 1
ATOM 672 O O . ASP A 1 85 ? 28.742 -6.480 6.199 1.00 88.44 85 ASP A O 1
ATOM 676 N N . HIS A 1 86 ? 27.803 -7.042 4.246 1.00 80.62 86 HIS A N 1
ATOM 677 C CA . HIS A 1 86 ? 28.668 -8.206 4.028 1.00 80.62 86 HIS A CA 1
ATOM 678 C C . HIS A 1 86 ? 30.078 -7.778 3.605 1.00 80.62 86 HIS A C 1
ATOM 680 O O . HIS A 1 86 ? 31.045 -8.267 4.179 1.00 80.62 86 HIS A O 1
ATOM 686 N N . ALA A 1 87 ? 30.201 -6.807 2.694 1.00 79.00 87 ALA A N 1
ATOM 687 C CA . ALA A 1 87 ? 31.495 -6.292 2.240 1.00 79.00 87 ALA A CA 1
ATOM 688 C C . ALA A 1 87 ? 32.314 -5.613 3.355 1.00 79.00 87 ALA A C 1
ATOM 690 O O . ALA A 1 87 ? 33.536 -5.625 3.312 1.00 79.00 87 ALA A O 1
ATOM 691 N N . LYS A 1 88 ? 31.663 -5.031 4.372 1.00 75.19 88 LYS A N 1
ATOM 692 C CA . LYS A 1 88 ? 32.343 -4.446 5.546 1.00 75.19 88 LYS A CA 1
ATOM 693 C C . LYS A 1 88 ? 32.823 -5.475 6.574 1.00 75.19 88 LYS A C 1
ATOM 695 O O . LYS A 1 88 ? 33.562 -5.108 7.484 1.00 75.19 88 LYS A O 1
ATOM 700 N N . ARG A 1 89 ? 32.340 -6.719 6.495 1.00 71.25 89 ARG A N 1
ATOM 701 C CA . ARG A 1 89 ? 32.662 -7.800 7.442 1.00 71.25 89 ARG A CA 1
ATOM 702 C C . ARG A 1 89 ? 33.707 -8.788 6.908 1.00 71.25 89 ARG A C 1
ATOM 704 O O . ARG A 1 89 ? 34.142 -9.632 7.687 1.00 71.25 89 ARG A O 1
ATOM 711 N N . SER A 1 90 ? 34.086 -8.690 5.630 1.00 59.28 90 SER A N 1
ATOM 712 C CA . SER A 1 90 ? 35.197 -9.428 5.004 1.00 59.28 90 SER A CA 1
ATOM 713 C C . SER A 1 90 ? 36.454 -8.576 4.944 1.00 59.28 90 SER A C 1
ATOM 715 O O . SER A 1 90 ? 37.541 -9.121 5.217 1.00 59.28 90 SER A O 1
#